Protein AF-A0A956ME42-F1 (afdb_monomer)

Secondary structure (DSSP, 8-state):
-HHHHHHHHHHHHHTT----PPPPPPSS-S-S-TTTTSPPPP---GGG-----SPPPTTB-TTSS-B--SHHHHHHHHHHHHHHHIIIII-PPPPPPS------

Sequence (104 aa):
MRRHIIFSAFLTVISFNVVIFSQEMPLVYETENTGANCPIPYLPTYSELPIVQALPDPFLWSDSRGRVQNFSDWRYRRAEIKAEIEHYEIGEIPWRPDSIIAAF

Solvent-accessible surface area (backbone atoms only — not comparable to full-atom values): 7260 Å² total; per-residue (Å²): 109,72,70,57,54,52,52,51,53,54,54,55,65,67,70,71,73,76,82,83,75,81,82,87,77,80,92,74,70,99,52,93,63,85,33,75,84,51,80,81,66,90,78,74,55,82,91,70,57,78,91,70,93,64,84,82,62,89,49,47,44,93,84,66,86,47,66,64,83,49,77,80,44,47,44,50,52,53,42,42,53,49,53,50,45,20,73,76,73,75,46,78,82,78,76,85,68,99,74,86,88,87,86,134

Foldseek 3Di:
DVVVVVVVVVVVVVPPPDDDDDDDDDPDDPDPQPLPVADADDDDDPVPDDDDPDPDDLQADPVRPGGNDDPVCNSNSVNHVLNRCQVPPPHDDDDDDPDDDDDD

pLDDT: mean 85.53, std 12.69, range [56.22, 97.06]

Nearest PDB structures (foldseek):
  8trx-assembly2_B  TM=9.110E-01  e=2.779E-05  Piromyces rhizinflatus

Mean predicted aligned error: 10.47 Å

Radius of gyration: 23.15 Å; Cα contacts (8 Å, |Δi|>4): 40; chains: 1; bounding box: 51×24×67 Å

Structure (mmCIF, N/CA/C/O backbone):
data_AF-A0A956ME42-F1
#
_entry.id   AF-A0A956ME42-F1
#
loop_
_atom_site.group_PDB
_atom_site.id
_atom_site.type_symbol
_atom_site.label_atom_id
_atom_site.label_alt_id
_atom_site.label_comp_id
_atom_site.label_asym_id
_atom_site.label_entity_id
_atom_site.label_seq_id
_atom_site.pdbx_PDB_ins_code
_atom_site.Cartn_x
_atom_site.Cartn_y
_atom_site.Cartn_z
_atom_site.occupancy
_atom_site.B_iso_or_equiv
_atom_site.auth_seq_id
_atom_site.auth_comp_id
_atom_site.auth_asym_id
_atom_site.auth_atom_id
_atom_site.pdbx_PDB_model_num
ATOM 1 N N . MET A 1 1 ? -17.458 5.943 56.073 1.00 60.75 1 MET A N 1
ATOM 2 C CA . MET A 1 1 ? -17.826 6.401 54.709 1.00 60.75 1 MET A CA 1
ATOM 3 C C . MET A 1 1 ? -17.023 7.608 54.229 1.00 60.75 1 MET A C 1
ATOM 5 O O . MET A 1 1 ? -16.319 7.473 53.242 1.00 60.75 1 MET A O 1
ATOM 9 N N . ARG A 1 2 ? -17.037 8.752 54.927 1.00 60.94 2 ARG A N 1
ATOM 10 C CA . ARG A 1 2 ? -16.387 10.007 54.484 1.00 60.94 2 ARG A CA 1
ATOM 11 C C . ARG A 1 2 ? -14.874 9.897 54.188 1.00 60.94 2 ARG A C 1
ATOM 13 O O . ARG A 1 2 ? -14.410 10.445 53.201 1.00 60.94 2 ARG A O 1
ATOM 20 N N . ARG A 1 3 ? -14.124 9.116 54.982 1.00 61.03 3 ARG A N 1
ATOM 21 C CA . ARG A 1 3 ? -12.678 8.867 54.781 1.00 61.03 3 ARG A CA 1
ATOM 22 C C . ARG A 1 3 ? -12.373 7.996 53.554 1.00 61.03 3 ARG A C 1
ATOM 24 O O . ARG A 1 3 ? -11.359 8.214 52.909 1.00 61.03 3 ARG A O 1
ATOM 31 N N . HIS A 1 4 ? -13.263 7.059 53.219 1.00 58.53 4 HIS A N 1
ATOM 32 C CA . HIS A 1 4 ? -13.139 6.226 52.018 1.00 58.53 4 HIS A CA 1
ATOM 33 C C . HIS A 1 4 ? -13.468 7.020 50.756 1.00 58.53 4 HIS A C 1
ATOM 35 O O . HIS A 1 4 ? -12.735 6.889 49.792 1.00 58.53 4 HIS A O 1
ATOM 41 N N . ILE A 1 5 ? -14.479 7.900 50.8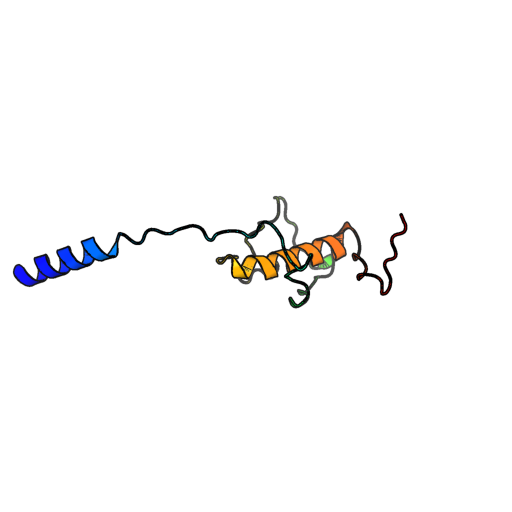08 1.00 66.06 5 ILE A N 1
ATOM 42 C CA . ILE A 1 5 ? -14.852 8.801 49.702 1.00 66.06 5 ILE A CA 1
ATOM 43 C C . ILE A 1 5 ? -13.708 9.769 49.364 1.00 66.06 5 ILE A C 1
ATOM 45 O O . ILE A 1 5 ? -13.404 9.977 48.194 1.00 66.06 5 ILE A O 1
ATOM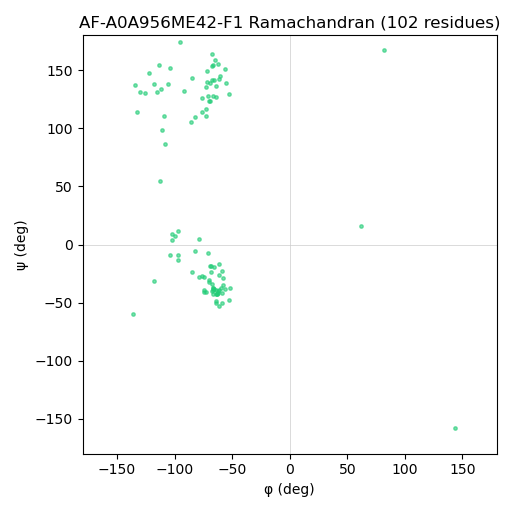 49 N N . ILE A 1 6 ? -13.039 10.322 50.383 1.00 66.00 6 ILE A N 1
ATOM 50 C CA . ILE A 1 6 ? -11.876 11.203 50.194 1.00 66.00 6 ILE A CA 1
ATOM 51 C C . ILE A 1 6 ? -10.690 10.424 49.609 1.00 66.00 6 ILE A C 1
ATOM 53 O O . ILE A 1 6 ? -10.055 10.907 48.678 1.00 66.00 6 ILE A O 1
ATOM 57 N N . PHE A 1 7 ? -10.422 9.206 50.096 1.00 59.44 7 PHE A N 1
ATOM 58 C CA . PHE A 1 7 ? -9.353 8.355 49.556 1.00 59.44 7 PHE A CA 1
ATOM 59 C C . PHE A 1 7 ? -9.609 7.949 48.098 1.00 59.44 7 PHE A C 1
ATOM 61 O O . PHE A 1 7 ? -8.696 8.006 47.280 1.00 59.44 7 PHE A O 1
ATOM 68 N N . SER A 1 8 ? -10.849 7.590 47.754 1.00 59.72 8 SER A N 1
ATOM 69 C CA . SER A 1 8 ? -11.232 7.276 46.376 1.00 59.72 8 SER A CA 1
ATOM 70 C C . SER A 1 8 ? -11.169 8.504 45.471 1.00 59.72 8 SER A C 1
ATOM 72 O O . SER A 1 8 ? -10.663 8.386 44.363 1.00 59.72 8 SER A O 1
ATOM 74 N N . ALA A 1 9 ? -11.582 9.684 45.953 1.00 62.03 9 ALA A N 1
ATOM 75 C CA . ALA A 1 9 ? -11.469 10.936 45.204 1.00 62.03 9 ALA A CA 1
ATOM 76 C C . ALA A 1 9 ? -9.999 11.293 44.909 1.00 62.03 9 ALA A C 1
ATOM 78 O O . ALA A 1 9 ? -9.675 11.686 43.789 1.00 62.03 9 ALA A O 1
ATOM 79 N N . PHE A 1 10 ? -9.101 11.077 45.876 1.00 59.03 10 PHE A N 1
ATOM 80 C CA . PHE A 1 10 ? -7.659 11.293 45.721 1.00 59.03 10 PHE A CA 1
ATOM 81 C C . PHE A 1 10 ? -7.027 10.323 44.703 1.00 59.03 10 PHE A C 1
ATOM 83 O O . PHE A 1 10 ? -6.201 10.733 43.892 1.00 59.03 10 PHE A O 1
ATOM 90 N N . LEU A 1 11 ? -7.467 9.057 44.679 1.00 58.53 11 LEU A N 1
ATOM 91 C CA . LEU A 1 11 ? -7.002 8.044 43.720 1.00 58.53 11 LEU A CA 1
ATOM 92 C C . LEU A 1 11 ? -7.423 8.367 42.270 1.00 58.53 11 LEU A C 1
ATOM 94 O O . LEU A 1 11 ? -6.641 8.183 41.336 1.00 58.53 11 LEU A O 1
ATOM 98 N N . THR A 1 12 ? -8.631 8.906 42.069 1.00 58.66 12 THR A N 1
ATOM 99 C CA . THR A 1 12 ? -9.109 9.357 40.746 1.00 58.66 12 THR A CA 1
ATOM 100 C C . THR A 1 12 ? -8.358 10.575 40.206 1.00 58.66 12 THR A C 1
ATOM 102 O O . THR A 1 12 ? -8.126 10.644 39.004 1.00 58.66 12 THR A O 1
ATOM 105 N N . VAL A 1 13 ? -7.926 11.507 41.065 1.00 58.78 13 VAL A N 1
ATOM 106 C CA . VAL A 1 13 ? -7.168 12.706 40.641 1.00 58.78 13 VAL A CA 1
ATOM 107 C C . VAL A 1 13 ? -5.747 12.347 40.177 1.00 58.78 13 VAL A C 1
ATOM 109 O O . VAL A 1 13 ? -5.218 12.973 39.260 1.00 58.78 13 VAL A O 1
ATOM 112 N N . ILE A 1 14 ? -5.147 11.295 40.745 1.00 58.47 14 ILE A N 1
ATOM 113 C CA . ILE A 1 14 ? -3.808 10.812 40.359 1.00 58.47 14 ILE A CA 1
ATOM 114 C C . ILE A 1 14 ? -3.844 10.036 39.029 1.00 58.47 14 ILE A C 1
ATOM 116 O O . ILE A 1 14 ? -2.873 10.045 38.280 1.00 58.47 14 ILE A O 1
ATOM 120 N N . SER A 1 15 ? -4.980 9.423 38.689 1.00 56.84 15 SER A N 1
ATOM 121 C CA . SER A 1 15 ? -5.108 8.536 37.521 1.00 56.84 15 SER A CA 1
ATOM 122 C C . SER A 1 15 ? -5.338 9.267 36.184 1.00 56.84 15 SER A C 1
ATOM 124 O O . SER A 1 15 ? -5.354 8.623 35.141 1.00 56.84 15 SER A O 1
ATOM 126 N N . PHE A 1 16 ? -5.512 10.596 36.188 1.00 56.22 16 PHE A N 1
ATOM 127 C CA . PHE A 1 16 ? -5.867 11.384 34.992 1.00 56.22 16 PHE A CA 1
ATOM 128 C C . PHE A 1 16 ? -4.706 12.152 34.336 1.00 56.22 16 PHE A C 1
ATOM 130 O O . PHE A 1 16 ? -4.926 12.868 33.364 1.00 56.22 16 PHE A O 1
ATOM 137 N N . ASN A 1 17 ? -3.472 12.005 34.828 1.00 60.22 17 ASN A N 1
ATOM 138 C CA . ASN A 1 17 ? -2.303 12.721 34.300 1.00 60.22 17 ASN A CA 1
ATOM 139 C C . ASN A 1 17 ? -1.309 11.771 33.618 1.00 60.22 17 ASN A C 1
ATOM 141 O O . ASN A 1 17 ? -0.131 11.728 33.969 1.00 60.22 17 ASN A O 1
ATOM 145 N N . VAL A 1 18 ? -1.776 10.991 32.642 1.00 69.06 18 VAL A N 1
ATOM 146 C CA . VAL A 1 18 ? -0.867 10.311 31.711 1.00 69.06 18 VAL A CA 1
ATOM 147 C C . VAL A 1 18 ? -0.558 11.288 30.583 1.00 69.06 18 VAL A C 1
ATOM 149 O O . VAL A 1 18 ? -1.402 11.559 29.732 1.00 69.06 18 VAL A O 1
ATOM 152 N N . VAL A 1 19 ? 0.651 11.847 30.594 1.00 71.56 19 VAL A N 1
ATOM 153 C CA . VAL A 1 19 ? 1.169 12.629 29.467 1.00 71.56 19 VAL A CA 1
ATOM 154 C C . VAL A 1 19 ? 1.501 11.648 28.344 1.00 71.56 19 VAL A C 1
ATOM 156 O O . VAL A 1 19 ? 2.421 10.842 28.472 1.00 71.56 19 VAL A O 1
ATOM 159 N N . ILE A 1 20 ? 0.727 11.684 27.260 1.00 74.75 20 ILE A N 1
ATOM 160 C CA . ILE A 1 20 ? 0.999 10.900 26.052 1.00 74.75 20 ILE A CA 1
ATOM 161 C C . ILE A 1 20 ? 2.038 11.669 25.231 1.00 74.75 20 ILE A C 1
ATOM 163 O O . ILE A 1 20 ? 1.736 12.723 24.676 1.00 74.75 20 ILE A O 1
ATOM 167 N N . PHE A 1 21 ? 3.263 11.152 25.161 1.00 76.44 21 PHE A N 1
ATOM 168 C CA . PHE A 1 21 ? 4.287 11.656 24.247 1.00 76.44 21 PHE A CA 1
ATOM 169 C C . PHE A 1 21 ? 4.127 10.999 22.873 1.00 76.44 21 PHE A C 1
ATOM 171 O O . PHE A 1 21 ? 3.809 9.812 22.778 1.00 76.44 21 PHE A O 1
ATOM 178 N N . SER A 1 22 ? 4.363 11.754 21.800 1.00 75.25 22 SER A N 1
ATOM 179 C CA . SER A 1 22 ? 4.529 11.165 20.471 1.00 75.25 22 SER A CA 1
ATOM 180 C C . SER A 1 22 ? 5.822 10.354 20.425 1.00 75.25 22 SER A C 1
ATOM 182 O O . SER A 1 22 ? 6.843 10.783 20.959 1.00 75.25 22 SER A O 1
ATOM 184 N N . GLN A 1 23 ? 5.796 9.213 19.744 1.00 75.44 23 GLN A N 1
ATOM 185 C CA . GLN A 1 23 ? 7.010 8.465 19.415 1.00 75.44 23 GLN A CA 1
ATOM 186 C C . GLN A 1 23 ? 7.968 9.307 18.551 1.00 75.44 23 GLN A C 1
ATOM 188 O O . GLN A 1 23 ? 7.529 10.077 17.694 1.00 75.44 23 GLN A O 1
ATOM 193 N N . GLU A 1 24 ? 9.271 9.142 18.758 1.00 81.94 24 GLU A N 1
ATOM 194 C CA . GLU A 1 24 ? 10.302 9.756 17.920 1.00 81.94 24 GLU A CA 1
ATOM 195 C C . GLU A 1 24 ? 10.415 8.983 16.596 1.00 81.94 24 GLU A C 1
ATOM 197 O O . GLU A 1 24 ? 10.548 7.757 16.590 1.00 81.94 24 GLU A O 1
ATOM 202 N N . MET A 1 25 ? 10.303 9.683 15.463 1.00 76.44 25 MET A N 1
ATOM 203 C CA . MET A 1 25 ? 10.374 9.066 14.136 1.00 76.44 25 MET A CA 1
ATOM 204 C C . MET A 1 25 ? 11.814 9.064 13.600 1.00 76.44 25 MET A C 1
ATOM 206 O O . MET A 1 25 ? 12.447 10.120 13.590 1.00 76.44 25 MET A O 1
ATOM 210 N N . PRO A 1 26 ? 12.324 7.935 13.072 1.00 81.75 26 PRO A N 1
ATOM 211 C CA . PRO A 1 26 ? 13.641 7.902 12.449 1.00 81.75 26 PRO A CA 1
ATOM 212 C C . PRO A 1 26 ? 13.650 8.681 11.124 1.00 81.75 26 PRO A C 1
ATOM 214 O O . PRO A 1 26 ? 12.711 8.600 10.328 1.00 81.75 26 PRO A O 1
ATOM 217 N N . LEU A 1 27 ? 14.728 9.437 10.891 1.00 85.38 27 LEU A N 1
ATOM 218 C CA . LEU A 1 27 ? 14.944 10.214 9.659 1.00 85.38 27 LEU A CA 1
ATOM 219 C C . LEU A 1 27 ? 15.562 9.379 8.531 1.00 85.38 27 LEU A C 1
ATOM 221 O O . LEU A 1 27 ? 15.421 9.722 7.361 1.00 85.38 27 LEU A O 1
ATOM 225 N N . VAL A 1 28 ? 16.248 8.292 8.888 1.00 87.81 28 VAL A N 1
ATOM 226 C CA . VAL A 1 28 ? 16.885 7.359 7.958 1.00 87.81 28 VAL A CA 1
ATOM 227 C C . VAL A 1 28 ? 16.373 5.960 8.270 1.00 87.81 28 VAL A C 1
ATOM 229 O O . VAL A 1 28 ? 16.354 5.548 9.430 1.00 87.81 28 VAL A O 1
ATOM 232 N N . TYR A 1 29 ? 15.937 5.249 7.233 1.00 80.19 29 TYR A N 1
ATOM 233 C CA . TYR A 1 29 ? 15.486 3.866 7.322 1.00 80.19 29 TYR A CA 1
ATOM 234 C C . TYR A 1 29 ? 16.484 2.971 6.588 1.00 80.19 29 TYR A C 1
ATOM 236 O O . TYR A 1 29 ? 16.862 3.262 5.457 1.00 80.19 29 TYR A O 1
ATOM 244 N N . GLU A 1 30 ? 16.860 1.857 7.214 1.00 86.88 30 GLU A N 1
ATOM 245 C CA . GLU A 1 30 ? 17.764 0.853 6.627 1.00 86.88 30 GLU A CA 1
ATOM 246 C C . GLU A 1 30 ? 17.126 0.083 5.458 1.00 86.88 30 GLU A C 1
ATOM 248 O O . GLU A 1 30 ? 17.808 -0.562 4.665 1.00 86.88 30 GLU A O 1
ATOM 253 N N . THR A 1 31 ? 15.796 0.116 5.357 1.00 86.12 31 THR A N 1
ATOM 254 C CA . THR A 1 31 ? 15.036 -0.546 4.299 1.00 86.12 31 THR A CA 1
ATOM 255 C C . THR A 1 31 ? 13.974 0.392 3.748 1.00 86.12 31 THR A C 1
ATOM 257 O O . THR A 1 31 ? 13.290 1.085 4.501 1.00 86.12 31 THR A O 1
ATOM 260 N N . GLU A 1 32 ? 13.833 0.400 2.425 1.00 82.75 32 GLU A N 1
ATOM 261 C CA . GLU A 1 32 ? 12.825 1.191 1.722 1.00 82.75 32 GLU A CA 1
ATOM 262 C C . GLU A 1 32 ? 11.405 0.728 2.082 1.00 82.75 32 GLU A C 1
ATOM 264 O O . GLU A 1 32 ? 10.560 1.526 2.485 1.00 82.75 32 GLU A O 1
ATOM 269 N N . ASN A 1 33 ? 11.150 -0.581 1.986 1.00 87.56 33 ASN A N 1
ATOM 270 C CA . ASN A 1 33 ? 9.847 -1.171 2.266 1.00 87.56 33 ASN A CA 1
ATOM 271 C C . ASN A 1 33 ? 9.881 -1.971 3.572 1.00 87.56 33 ASN A C 1
ATOM 273 O O . ASN A 1 33 ? 10.029 -3.195 3.583 1.00 87.56 33 ASN A O 1
ATOM 277 N N . THR A 1 34 ? 9.660 -1.280 4.691 1.00 86.44 34 THR A N 1
ATOM 278 C CA . THR A 1 34 ? 9.539 -1.926 6.006 1.00 86.44 34 THR A CA 1
ATOM 279 C C . THR A 1 34 ? 8.374 -2.912 6.081 1.00 86.44 34 THR A C 1
ATOM 281 O O . THR A 1 34 ? 8.380 -3.725 6.995 1.00 86.44 34 THR A O 1
ATOM 284 N N . GLY A 1 35 ? 7.401 -2.882 5.161 1.00 89.12 35 GLY A N 1
ATOM 285 C CA . GLY A 1 35 ? 6.252 -3.791 5.074 1.00 89.12 35 GLY A CA 1
ATOM 286 C C . GLY A 1 35 ? 6.429 -4.961 4.100 1.00 89.12 35 GLY A C 1
ATOM 287 O O . GLY A 1 35 ? 5.454 -5.643 3.809 1.00 89.12 35 GLY A O 1
ATOM 288 N N . ALA A 1 36 ? 7.639 -5.228 3.595 1.00 89.25 36 ALA A N 1
ATOM 289 C CA . ALA A 1 36 ? 7.872 -6.250 2.565 1.00 89.25 36 ALA A CA 1
ATOM 290 C C . ALA A 1 36 ? 7.450 -7.684 2.951 1.00 89.25 36 ALA A C 1
ATOM 292 O O . ALA A 1 36 ? 7.209 -8.503 2.072 1.00 89.25 36 ALA A O 1
ATOM 293 N N . ASN A 1 37 ? 7.356 -7.998 4.248 1.00 91.56 37 ASN A N 1
ATOM 294 C CA . ASN A 1 37 ? 6.893 -9.303 4.740 1.00 91.56 37 ASN A CA 1
ATOM 295 C C . ASN A 1 37 ? 5.421 -9.303 5.198 1.00 91.56 37 ASN A C 1
ATOM 297 O O . ASN A 1 37 ? 4.981 -10.271 5.820 1.00 91.56 37 ASN A O 1
ATOM 301 N N . CYS A 1 38 ? 4.679 -8.214 4.983 1.00 94.06 38 CYS A N 1
ATOM 302 C CA . CYS A 1 38 ? 3.247 -8.197 5.251 1.00 94.06 38 CYS A CA 1
ATOM 303 C C . CYS A 1 38 ? 2.540 -9.168 4.290 1.00 94.06 38 CYS A C 1
ATOM 305 O O . CYS A 1 38 ? 2.930 -9.256 3.125 1.00 94.06 38 CYS A O 1
ATOM 307 N N . PRO A 1 39 ? 1.516 -9.906 4.754 1.00 92.12 39 PRO A N 1
ATOM 308 C CA . PRO A 1 39 ? 0.743 -10.766 3.871 1.00 92.12 39 PRO A CA 1
ATOM 309 C C . PRO A 1 39 ? 0.055 -9.922 2.796 1.00 92.12 39 PRO A C 1
ATOM 311 O O . PRO A 1 39 ? -0.421 -8.820 3.075 1.00 92.12 39 PRO A O 1
ATOM 314 N N . ILE A 1 40 ? -0.004 -10.456 1.580 1.00 87.81 40 ILE A N 1
ATOM 315 C CA . ILE A 1 40 ? -0.762 -9.847 0.487 1.00 87.81 40 ILE A CA 1
ATOM 316 C C . ILE A 1 40 ? -2.254 -9.939 0.857 1.00 87.81 40 ILE A C 1
ATOM 318 O O . ILE A 1 40 ? -2.704 -11.031 1.224 1.00 87.81 40 ILE A O 1
ATOM 322 N N . PRO A 1 41 ? -3.014 -8.827 0.823 1.00 88.19 41 PRO A N 1
ATOM 323 C CA . PRO A 1 41 ? -4.439 -8.850 1.135 1.00 88.19 41 PRO A CA 1
ATOM 324 C C . PRO A 1 41 ? -5.221 -9.629 0.070 1.00 88.19 41 PRO A C 1
ATOM 326 O O . PRO A 1 41 ? -4.740 -9.858 -1.040 1.00 88.19 41 PRO A O 1
ATOM 329 N N . TYR A 1 42 ? -6.459 -10.010 0.387 1.00 91.06 42 TYR A N 1
ATOM 330 C CA . TYR A 1 42 ? -7.388 -10.432 -0.659 1.00 91.06 42 TYR A CA 1
ATOM 331 C C . TYR A 1 42 ? -7.663 -9.240 -1.582 1.00 91.06 42 TYR A C 1
ATOM 333 O O . TYR A 1 42 ? -8.036 -8.170 -1.104 1.00 91.06 42 TYR A O 1
ATOM 341 N N . LEU A 1 43 ? -7.476 -9.431 -2.887 1.00 94.81 43 LEU A N 1
ATOM 342 C CA . LEU A 1 43 ? -7.733 -8.427 -3.916 1.00 94.81 43 LEU A CA 1
ATOM 343 C C . LEU A 1 43 ? -8.947 -8.892 -4.735 1.00 94.81 43 LEU A C 1
ATOM 345 O O . LEU A 1 43 ? -8.794 -9.782 -5.576 1.00 94.81 43 LEU A O 1
ATOM 349 N N . PRO A 1 44 ? -10.158 -8.374 -4.440 1.00 94.31 44 PRO A N 1
ATOM 350 C CA . PRO A 1 44 ? -11.365 -8.740 -5.167 1.00 94.31 44 PRO A CA 1
ATOM 351 C C . PRO A 1 44 ? -11.254 -8.492 -6.673 1.00 94.31 44 PRO A C 1
ATOM 353 O O . PRO A 1 44 ? -10.611 -7.558 -7.143 1.00 94.31 44 PRO A O 1
ATOM 356 N N . THR A 1 45 ? -11.968 -9.290 -7.455 1.00 95.50 45 THR A N 1
ATOM 357 C CA . THR A 1 45 ? -12.145 -8.987 -8.876 1.00 95.50 45 THR A CA 1
ATOM 358 C C . THR A 1 45 ? -12.940 -7.693 -9.055 1.00 95.50 45 THR A C 1
ATOM 360 O O . THR A 1 45 ? -13.717 -7.295 -8.187 1.00 95.50 45 THR A O 1
ATOM 363 N N . TYR A 1 46 ? -12.821 -7.050 -10.219 1.00 92.56 46 TYR A N 1
ATOM 364 C CA . TYR A 1 46 ? -13.545 -5.806 -10.511 1.00 92.56 46 TYR A CA 1
ATOM 365 C C . TYR A 1 46 ? -15.064 -5.901 -10.257 1.00 92.56 46 TYR A C 1
ATOM 367 O O . TYR A 1 46 ? -15.667 -4.959 -9.752 1.00 92.56 46 TYR A O 1
ATOM 375 N N . SER A 1 47 ? -15.686 -7.049 -10.555 1.00 95.88 47 SER A N 1
ATOM 376 C CA . SER A 1 47 ? -17.120 -7.288 -10.320 1.00 95.88 47 SER A CA 1
ATOM 377 C C . SER A 1 47 ? -17.521 -7.379 -8.846 1.00 95.88 47 SER A C 1
ATOM 379 O O . SER A 1 47 ? -18.704 -7.273 -8.533 1.00 95.88 47 SER A O 1
ATOM 3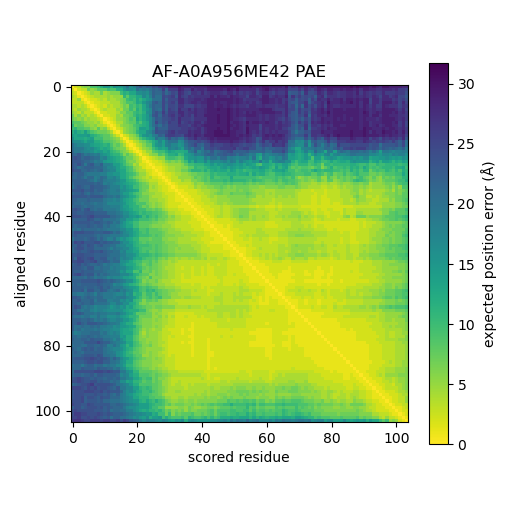81 N N . GLU A 1 48 ? -16.564 -7.607 -7.952 1.00 93.88 48 GLU A N 1
ATOM 382 C CA . GLU A 1 48 ? -16.782 -7.733 -6.510 1.00 93.88 48 GLU A CA 1
ATOM 383 C C . GLU A 1 48 ? -16.511 -6.417 -5.765 1.00 93.88 48 GLU A C 1
ATOM 385 O O . GLU A 1 48 ? -16.813 -6.314 -4.574 1.00 93.88 48 GLU A O 1
ATOM 390 N N . LEU A 1 49 ? -15.955 -5.404 -6.443 1.00 92.44 49 LEU A N 1
ATOM 391 C CA . LEU A 1 49 ? -15.616 -4.129 -5.819 1.00 92.44 49 LEU A CA 1
ATOM 392 C C . LEU A 1 49 ? -16.870 -3.294 -5.513 1.00 92.44 49 LEU A C 1
ATOM 394 O O . LEU A 1 49 ? -17.746 -3.135 -6.370 1.00 92.44 49 LEU A O 1
ATOM 398 N N . PRO A 1 50 ? -16.959 -2.695 -4.312 1.00 90.88 50 PRO A N 1
ATOM 399 C CA . PRO A 1 50 ? -18.038 -1.778 -3.990 1.00 90.88 50 PRO A CA 1
ATOM 400 C C . PRO A 1 50 ? -17.865 -0.449 -4.735 1.00 90.88 50 PRO A C 1
ATOM 402 O O . PRO A 1 50 ? -16.754 0.034 -4.953 1.00 90.88 50 PRO A O 1
ATOM 405 N N . ILE A 1 51 ? -18.981 0.208 -5.051 1.00 93.00 51 ILE A N 1
ATOM 406 C CA . ILE A 1 51 ? -18.957 1.596 -5.522 1.00 93.00 51 ILE A CA 1
ATOM 407 C C . ILE A 1 51 ? -18.724 2.507 -4.315 1.00 93.00 51 ILE A C 1
ATOM 409 O O . ILE A 1 51 ? -19.589 2.631 -3.446 1.00 93.00 51 ILE A O 1
ATOM 413 N N . VAL A 1 52 ? -17.576 3.183 -4.284 1.00 90.88 52 VAL A N 1
ATOM 414 C CA . VAL A 1 52 ? -17.241 4.188 -3.268 1.00 90.88 52 VAL A CA 1
ATOM 415 C C . VAL A 1 52 ? -17.271 5.568 -3.924 1.00 90.88 52 VAL A C 1
ATOM 417 O O . VAL A 1 52 ? -16.445 5.877 -4.774 1.00 90.88 52 VAL A O 1
ATOM 420 N N . GLN A 1 53 ? -18.258 6.396 -3.568 1.00 96.38 53 GLN A N 1
ATOM 421 C CA . GLN A 1 53 ? -18.415 7.736 -4.162 1.00 96.38 53 GLN A CA 1
ATOM 422 C C . GLN A 1 53 ? -17.454 8.779 -3.573 1.00 96.38 53 GLN A C 1
ATOM 424 O O . GLN A 1 53 ? -17.128 9.762 -4.232 1.00 96.38 53 GLN A O 1
ATOM 429 N N . ALA A 1 54 ? -17.044 8.589 -2.318 1.00 95.50 54 ALA A N 1
ATOM 430 C CA . ALA A 1 54 ? -16.094 9.453 -1.627 1.00 95.50 54 ALA A CA 1
ATOM 431 C C . ALA A 1 54 ? -14.666 8.897 -1.738 1.00 95.50 54 ALA A C 1
ATOM 433 O O . ALA A 1 54 ? -14.449 7.791 -2.227 1.00 95.50 54 ALA A O 1
ATOM 434 N N . LEU A 1 55 ? -13.685 9.650 -1.242 1.00 95.88 55 LEU A N 1
ATOM 435 C CA . LEU A 1 55 ? -12.325 9.130 -1.115 1.00 95.88 55 LEU A CA 1
ATOM 436 C C . LEU A 1 55 ? -12.292 7.963 -0.106 1.00 95.88 55 LEU A C 1
ATOM 438 O O . LEU A 1 55 ? -12.907 8.090 0.960 1.00 95.88 55 LEU A O 1
ATOM 442 N N . PRO A 1 56 ? -11.583 6.855 -0.403 1.00 93.50 56 PRO A N 1
ATOM 443 C CA . PRO A 1 56 ? -11.399 5.758 0.543 1.00 93.50 56 PRO A CA 1
ATOM 444 C C . PRO A 1 56 ? -10.796 6.235 1.869 1.00 93.50 56 PRO A C 1
ATOM 446 O O . PRO A 1 56 ? -9.883 7.061 1.891 1.00 93.50 56 PRO A O 1
ATOM 449 N N . ASP A 1 57 ? -11.293 5.698 2.983 1.00 94.94 57 ASP A N 1
ATOM 450 C CA . ASP A 1 57 ? -10.775 6.020 4.314 1.00 94.94 57 ASP A CA 1
ATOM 451 C C . ASP A 1 57 ? -9.401 5.348 4.518 1.00 94.94 57 ASP A C 1
ATOM 453 O O . ASP A 1 57 ? -9.316 4.114 4.546 1.00 94.94 57 ASP A O 1
ATOM 457 N N . PRO A 1 58 ? -8.306 6.114 4.695 1.00 95.56 58 PRO A N 1
ATOM 458 C CA . PRO A 1 58 ? -6.977 5.530 4.870 1.00 95.56 58 PRO A CA 1
ATOM 459 C C . PRO A 1 58 ? -6.852 4.725 6.172 1.00 95.56 58 PRO A C 1
ATOM 461 O O . PRO A 1 58 ? -5.962 3.883 6.281 1.00 95.56 58 PRO A O 1
ATOM 464 N N . PHE A 1 59 ? -7.739 4.943 7.147 1.00 96.38 59 PHE A N 1
ATOM 465 C CA . PHE A 1 59 ? -7.731 4.277 8.449 1.00 96.38 59 PHE A CA 1
ATOM 466 C C . PHE A 1 59 ? -8.773 3.159 8.573 1.00 96.38 59 PHE A C 1
ATOM 468 O O . PHE A 1 59 ? -8.975 2.654 9.677 1.00 96.38 59 PHE A O 1
ATOM 475 N N . LEU A 1 60 ? -9.439 2.765 7.486 1.00 95.62 60 LEU A N 1
ATOM 476 C CA . LEU A 1 60 ? -10.308 1.588 7.437 1.00 95.62 60 LEU A CA 1
ATOM 477 C C . LEU A 1 60 ? -9.606 0.464 6.664 1.00 95.62 60 LEU A C 1
ATOM 479 O O . LEU A 1 60 ? -8.988 0.728 5.635 1.00 95.62 60 LEU A O 1
ATOM 483 N N . TRP A 1 61 ? -9.699 -0.773 7.158 1.00 95.19 61 TRP A N 1
ATOM 484 C CA . TRP A 1 61 ? -9.245 -1.952 6.413 1.00 95.19 61 TRP A CA 1
ATOM 485 C C . TRP A 1 61 ? -10.195 -2.250 5.252 1.00 95.19 61 TRP A C 1
ATOM 487 O O . TRP A 1 61 ? -11.416 -2.173 5.421 1.00 95.19 61 TRP A O 1
ATOM 497 N N . SER A 1 62 ? -9.657 -2.627 4.093 1.00 93.00 62 SER A N 1
ATOM 498 C CA . SER A 1 62 ? -10.464 -2.844 2.882 1.00 93.00 62 SER A CA 1
ATOM 499 C C . SER A 1 62 ? -11.385 -4.067 2.963 1.00 93.00 62 SER A C 1
ATOM 501 O O . SER A 1 62 ? -12.437 -4.100 2.330 1.00 93.00 62 SER A O 1
ATOM 503 N N . ASP A 1 63 ? -11.053 -5.037 3.817 1.00 91.06 6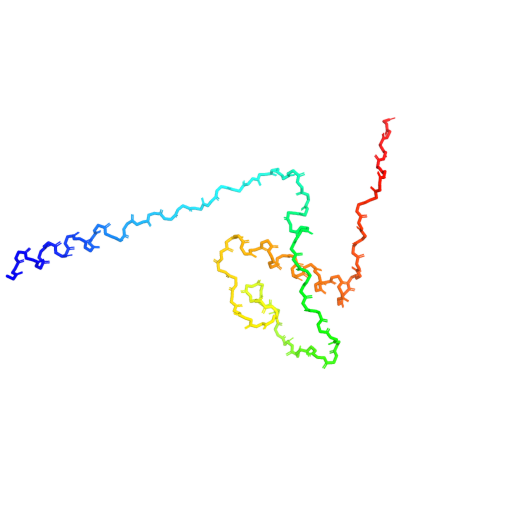3 ASP A N 1
ATOM 504 C CA . ASP A 1 63 ? -11.905 -6.186 4.156 1.00 91.06 63 ASP A CA 1
ATOM 505 C C . ASP A 1 63 ? -13.016 -5.855 5.176 1.00 91.06 63 ASP A C 1
ATOM 507 O O . ASP A 1 63 ? -13.742 -6.739 5.629 1.00 91.06 63 ASP A O 1
ATOM 511 N N . SER A 1 64 ? -13.161 -4.580 5.556 1.00 89.25 64 SER A N 1
ATOM 512 C CA . SER A 1 64 ? -14.145 -4.090 6.528 1.00 89.25 64 SER A CA 1
ATOM 513 C C . SER A 1 64 ? -14.008 -4.661 7.949 1.00 89.25 64 SER A C 1
ATOM 515 O O . SER A 1 64 ? -14.917 -4.486 8.763 1.00 89.25 64 SER A O 1
ATOM 517 N N . ARG A 1 65 ? -12.874 -5.282 8.318 1.00 92.50 65 ARG A N 1
ATOM 518 C CA . ARG A 1 65 ? -12.689 -5.862 9.669 1.00 92.50 65 ARG A CA 1
ATOM 519 C C . ARG A 1 65 ? -12.526 -4.835 10.792 1.00 92.50 65 ARG A C 1
ATOM 521 O O . ARG A 1 65 ? -12.469 -5.203 11.964 1.00 92.50 65 ARG A O 1
ATOM 528 N N . GLY A 1 66 ? -12.417 -3.551 10.456 1.00 95.06 66 GLY A N 1
ATOM 529 C CA . GLY A 1 66 ? -12.369 -2.459 11.423 1.00 95.06 66 GLY A CA 1
ATOM 530 C C . GLY A 1 66 ? -11.436 -1.328 11.009 1.00 95.06 66 GLY A C 1
ATOM 531 O O . GLY A 1 66 ? -11.124 -1.155 9.833 1.00 95.06 66 GLY A O 1
ATOM 532 N N . ARG A 1 67 ? -10.987 -0.553 12.001 1.00 96.75 67 ARG A N 1
ATOM 533 C CA . ARG A 1 67 ? -10.104 0.604 11.805 1.00 96.75 67 ARG A CA 1
ATOM 534 C C . ARG A 1 67 ? -8.661 0.305 12.208 1.00 96.75 67 ARG A C 1
ATOM 536 O O . ARG A 1 67 ? -8.420 -0.498 13.108 1.00 96.75 67 ARG A O 1
ATOM 543 N N . VAL A 1 68 ? -7.722 0.999 11.578 1.00 96.12 68 VAL A N 1
ATOM 544 C CA . VAL A 1 68 ? -6.313 1.096 11.980 1.00 96.12 68 VAL A CA 1
ATOM 545 C C . VAL A 1 68 ? -6.248 1.929 13.261 1.00 96.12 68 VAL A C 1
ATOM 547 O O . VAL A 1 68 ? -6.745 3.055 13.275 1.00 96.12 68 VAL A O 1
ATOM 550 N N . GLN A 1 69 ? -5.677 1.387 14.341 1.00 92.25 69 GLN A N 1
ATOM 551 C CA . GLN A 1 69 ? -5.673 2.057 15.653 1.00 92.25 69 GLN A CA 1
ATOM 552 C C . GLN A 1 69 ? -4.268 2.380 16.159 1.00 92.25 69 GLN A C 1
ATOM 554 O O . GLN A 1 69 ? -4.088 3.379 16.852 1.00 92.25 69 GLN A O 1
ATOM 559 N N . ASN A 1 70 ? -3.272 1.565 15.807 1.00 90.69 70 ASN A N 1
ATOM 560 C CA . ASN A 1 70 ? -1.910 1.717 16.299 1.00 90.69 70 ASN A CA 1
ATOM 561 C C . ASN A 1 70 ? -0.956 2.098 15.175 1.00 90.69 70 ASN A C 1
ATOM 563 O O . ASN A 1 70 ? -1.137 1.733 14.014 1.00 90.69 70 ASN A O 1
ATOM 567 N N . PHE A 1 71 ? 0.141 2.758 15.532 1.00 86.88 71 PHE A N 1
ATOM 568 C CA . PHE A 1 71 ? 1.205 3.028 14.571 1.00 86.88 71 PHE A CA 1
ATOM 569 C C . PHE A 1 71 ? 1.799 1.747 13.966 1.00 86.88 71 PHE A C 1
ATOM 571 O O . PHE A 1 71 ? 2.083 1.702 12.773 1.00 86.88 71 PHE A O 1
ATOM 578 N N . SER A 1 72 ? 1.931 0.681 14.760 1.00 89.50 72 SER A N 1
ATOM 579 C CA . SER A 1 72 ? 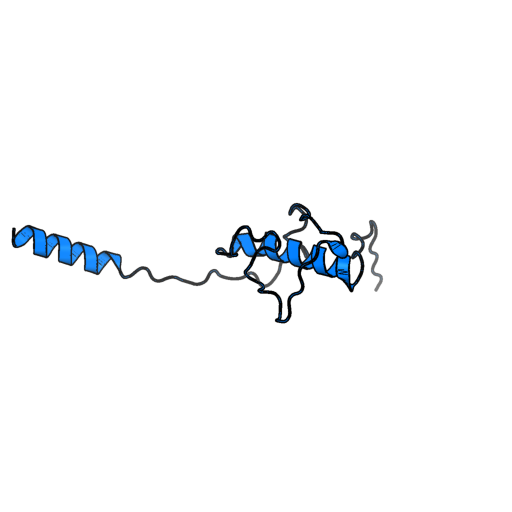2.382 -0.631 14.280 1.00 89.50 72 SER A CA 1
ATOM 580 C C . SER A 1 72 ? 1.490 -1.203 13.175 1.00 89.50 72 SER A C 1
ATOM 582 O O . SER A 1 72 ? 1.976 -1.932 12.310 1.00 89.50 72 SER A O 1
ATOM 584 N N . ASP A 1 73 ? 0.203 -0.849 13.173 1.00 92.88 73 ASP A N 1
ATOM 585 C CA . ASP A 1 73 ? -0.767 -1.316 12.183 1.00 92.88 73 ASP A CA 1
ATOM 586 C C . ASP A 1 73 ? -0.560 -0.618 10.836 1.00 92.88 73 ASP A C 1
ATOM 588 O O . ASP A 1 73 ? -0.825 -1.199 9.782 1.00 92.88 73 ASP A O 1
ATOM 592 N N . TRP A 1 74 ? -0.028 0.610 10.855 1.00 92.62 74 TRP A N 1
ATOM 593 C CA . TRP A 1 74 ? 0.188 1.411 9.654 1.00 92.62 74 TRP A CA 1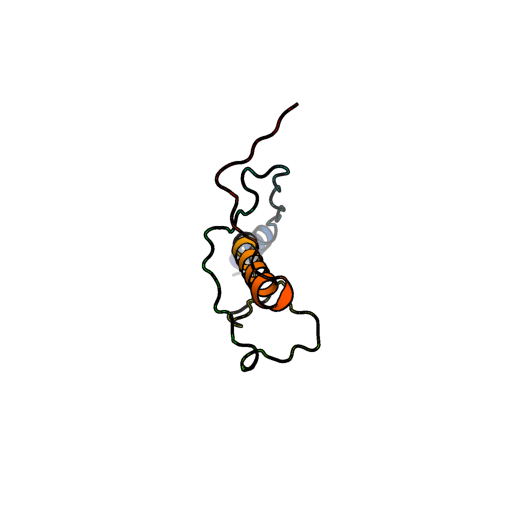
ATOM 594 C C . TRP A 1 74 ? 1.087 0.708 8.644 1.00 92.62 74 TRP A C 1
ATOM 596 O O . TRP A 1 74 ? 0.840 0.788 7.449 1.00 92.62 74 TRP A O 1
ATOM 606 N N . ARG A 1 75 ? 2.080 -0.051 9.113 1.00 92.62 75 ARG A N 1
ATOM 607 C CA . ARG A 1 75 ? 2.924 -0.909 8.272 1.00 92.62 75 ARG A CA 1
ATOM 608 C C . ARG A 1 75 ? 2.098 -1.847 7.386 1.00 92.62 75 ARG A C 1
ATOM 610 O O . ARG A 1 75 ? 2.344 -1.931 6.187 1.00 92.62 75 ARG A O 1
ATOM 617 N N . TYR A 1 76 ? 1.116 -2.525 7.978 1.00 94.69 76 TYR A N 1
ATOM 618 C CA . TYR A 1 76 ? 0.236 -3.453 7.271 1.00 94.69 76 TYR A CA 1
ATOM 619 C C . TYR A 1 76 ? -0.754 -2.705 6.382 1.00 94.69 76 TYR A C 1
ATOM 621 O O . TYR A 1 76 ? -0.947 -3.101 5.238 1.00 94.69 76 TYR A O 1
ATOM 629 N N . ARG A 1 77 ? -1.317 -1.583 6.852 1.00 96.50 77 ARG A N 1
ATOM 630 C CA . ARG A 1 77 ? -2.224 -0.768 6.029 1.00 96.50 77 ARG A CA 1
ATOM 631 C C . ARG A 1 77 ? -1.522 -0.178 4.808 1.00 96.50 77 ARG A C 1
ATOM 633 O O . ARG A 1 77 ? -2.087 -0.165 3.725 1.00 96.50 77 ARG A O 1
ATOM 640 N N . ARG A 1 78 ? -0.274 0.269 4.952 1.00 95.31 78 ARG A N 1
ATOM 641 C CA . ARG A 1 78 ? 0.528 0.801 3.843 1.00 95.31 78 ARG A CA 1
ATOM 642 C C . ARG A 1 78 ? 0.857 -0.282 2.815 1.00 95.31 78 ARG A C 1
ATOM 644 O O . ARG A 1 78 ? 0.853 0.012 1.625 1.00 95.31 78 ARG A O 1
ATOM 651 N N . ALA A 1 79 ? 1.119 -1.513 3.263 1.00 95.50 79 ALA A N 1
ATOM 652 C CA . ALA A 1 79 ? 1.313 -2.661 2.376 1.0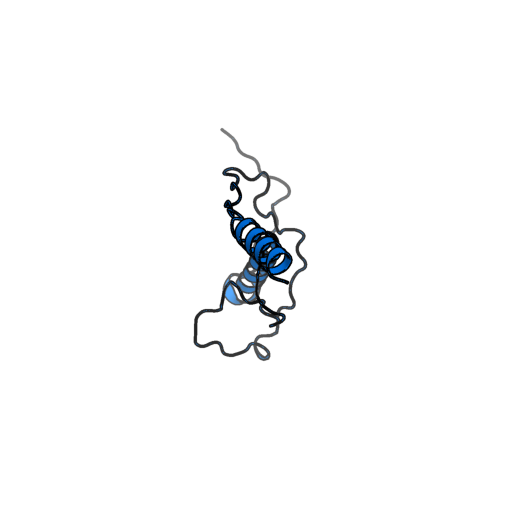0 95.50 79 ALA A CA 1
ATOM 653 C C . ALA A 1 79 ? 0.015 -3.051 1.643 1.00 95.50 79 ALA A C 1
ATOM 655 O O . ALA A 1 79 ? 0.063 -3.325 0.448 1.00 95.50 79 ALA A O 1
ATOM 656 N N . GLU A 1 80 ? -1.133 -3.004 2.329 1.00 96.69 80 GLU A N 1
ATOM 657 C CA . GLU A 1 80 ? -2.461 -3.228 1.739 1.00 96.69 80 GLU A CA 1
ATOM 658 C C . GLU A 1 80 ? -2.776 -2.187 0.651 1.00 96.69 80 GLU A C 1
ATOM 660 O O . GLU A 1 80 ? -3.004 -2.562 -0.494 1.00 96.69 80 GLU A O 1
ATOM 665 N N . ILE A 1 81 ? -2.656 -0.889 0.963 1.00 95.88 81 ILE A N 1
ATOM 666 C CA . ILE A 1 81 ? -2.871 0.206 -0.002 1.00 95.88 81 ILE A CA 1
ATOM 667 C C . ILE A 1 81 ? -1.924 0.085 -1.204 1.00 95.88 81 ILE A C 1
ATOM 669 O O . ILE A 1 81 ? -2.339 0.298 -2.341 1.00 95.88 81 ILE A O 1
ATOM 673 N N . LYS A 1 82 ? -0.646 -0.256 -0.976 1.00 95.31 82 LYS A N 1
ATOM 674 C CA . LYS A 1 82 ? 0.318 -0.473 -2.065 1.00 95.31 82 LYS A CA 1
ATOM 675 C C . LYS A 1 82 ? -0.167 -1.577 -3.007 1.00 95.31 82 LYS A C 1
ATOM 677 O O . LYS A 1 82 ? -0.190 -1.353 -4.212 1.00 95.31 82 LYS A O 1
ATOM 682 N N . ALA A 1 83 ? -0.555 -2.733 -2.465 1.00 95.50 83 ALA A N 1
ATOM 683 C CA . ALA A 1 83 ? -1.031 -3.859 -3.265 1.00 95.50 83 ALA A CA 1
ATOM 684 C C . ALA A 1 83 ? -2.296 -3.500 -4.064 1.00 95.50 83 ALA A C 1
ATOM 686 O O . ALA A 1 83 ? -2.415 -3.878 -5.225 1.00 95.50 83 ALA A O 1
ATOM 687 N N . GLU A 1 84 ? -3.211 -2.728 -3.474 1.00 95.81 84 GLU A N 1
ATOM 688 C CA . GLU A 1 84 ? -4.420 -2.244 -4.149 1.00 95.81 84 GLU A CA 1
ATOM 689 C C . GLU A 1 84 ? -4.093 -1.302 -5.315 1.00 95.81 84 GLU A C 1
ATOM 691 O O . GLU A 1 84 ? -4.590 -1.503 -6.419 1.00 95.81 84 GLU A O 1
ATOM 696 N N . ILE A 1 85 ? -3.229 -0.305 -5.105 1.00 96.00 85 ILE A N 1
ATOM 697 C CA . ILE A 1 85 ? -2.842 0.649 -6.158 1.00 96.00 85 ILE A CA 1
ATOM 698 C C . ILE A 1 85 ? -2.119 -0.068 -7.308 1.00 96.00 85 ILE A C 1
ATOM 700 O O . ILE A 1 85 ? -2.398 0.191 -8.480 1.00 96.00 85 ILE A O 1
ATOM 704 N N . GLU A 1 86 ? -1.211 -0.990 -6.988 1.00 95.75 86 GLU A N 1
ATOM 705 C CA . GLU A 1 86 ? -0.499 -1.789 -7.990 1.00 95.75 86 GLU A CA 1
ATOM 706 C C . GLU A 1 86 ? -1.451 -2.678 -8.794 1.00 95.75 86 GLU A C 1
ATOM 708 O O . GLU A 1 86 ? -1.345 -2.743 -10.017 1.00 95.75 86 GLU A O 1
ATOM 713 N N . HIS A 1 87 ? -2.412 -3.327 -8.136 1.00 96.12 87 HIS A N 1
ATOM 714 C CA . HIS A 1 87 ? -3.329 -4.242 -8.806 1.00 96.12 87 HIS A CA 1
ATOM 715 C C . HIS A 1 87 ? -4.399 -3.525 -9.644 1.0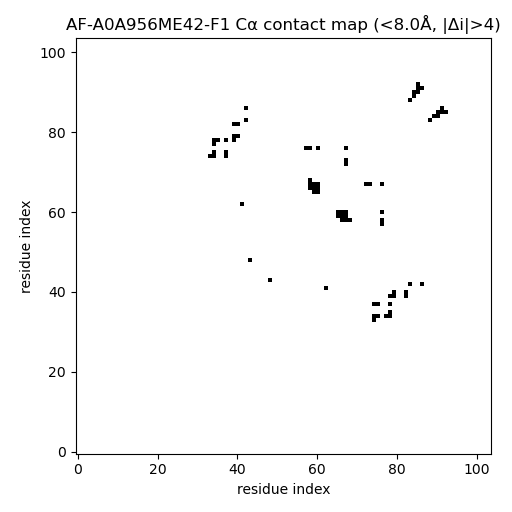0 96.12 87 HIS A C 1
ATOM 717 O O . HIS A 1 87 ? -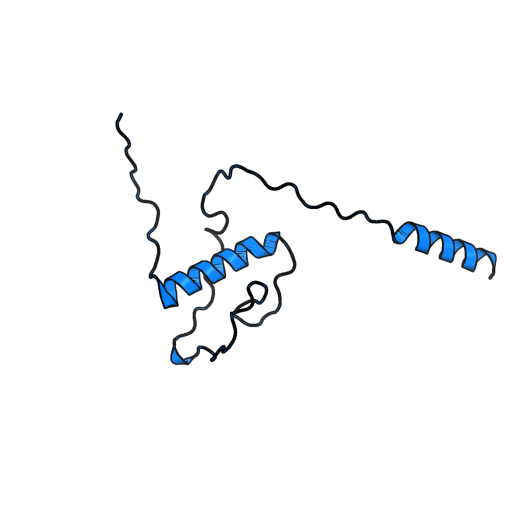4.708 -3.972 -10.748 1.00 96.12 87 HIS A O 1
ATOM 723 N N . TYR A 1 88 ? -4.968 -2.425 -9.141 1.00 95.62 88 TYR A N 1
ATOM 724 C CA . TYR A 1 88 ? -6.116 -1.770 -9.779 1.00 95.62 88 TYR A CA 1
ATOM 725 C C . TYR A 1 88 ? -5.763 -0.580 -10.677 1.00 95.62 88 TYR A C 1
ATOM 727 O O . TYR A 1 88 ? -6.632 -0.143 -11.432 1.00 95.62 88 TYR A O 1
ATOM 735 N N . GLU A 1 89 ? -4.539 -0.042 -10.620 1.00 96.06 89 GLU A N 1
ATOM 736 C CA . GLU A 1 89 ? -4.220 1.209 -11.321 1.00 96.06 89 GLU A CA 1
ATOM 737 C C . GLU A 1 89 ? -2.879 1.192 -12.062 1.00 96.06 89 GLU A C 1
ATOM 739 O O . GLU A 1 89 ? -2.856 1.386 -13.278 1.00 96.06 89 GLU A O 1
ATOM 744 N N . ILE A 1 90 ? -1.763 0.980 -11.359 1.00 97.06 90 ILE A N 1
ATOM 745 C CA . ILE A 1 90 ? -0.431 1.299 -11.910 1.00 97.06 90 ILE A CA 1
ATOM 746 C C . ILE A 1 90 ? 0.381 0.084 -12.380 1.00 97.06 90 ILE A C 1
ATOM 748 O O . ILE A 1 90 ? 1.423 0.261 -13.013 1.00 97.06 90 ILE A O 1
ATOM 752 N N . GLY A 1 91 ? -0.082 -1.136 -12.100 1.00 95.88 91 GLY A N 1
ATOM 753 C CA . GLY A 1 91 ? 0.677 -2.368 -12.315 1.00 95.88 91 GLY A CA 1
ATOM 754 C C . GLY A 1 91 ? 1.660 -2.675 -11.179 1.00 95.88 91 GLY A C 1
ATOM 755 O O . GLY A 1 91 ? 1.935 -1.847 -10.312 1.00 95.88 91 GLY A O 1
ATOM 756 N N . GLU A 1 92 ? 2.197 -3.895 -11.169 1.00 92.75 92 GLU A N 1
ATOM 757 C CA . GLU A 1 92 ? 3.118 -4.349 -10.122 1.00 92.75 92 GLU A CA 1
ATOM 758 C C . GLU A 1 92 ? 4.487 -3.663 -10.233 1.00 92.75 92 GLU A C 1
ATOM 760 O O . GLU A 1 92 ? 5.138 -3.707 -11.282 1.00 92.75 92 GLU A O 1
ATOM 765 N N . ILE A 1 93 ? 4.962 -3.072 -9.130 1.00 88.56 93 ILE A N 1
ATOM 766 C CA . ILE A 1 93 ? 6.348 -2.609 -9.044 1.00 88.56 93 ILE A CA 1
ATOM 767 C C . ILE A 1 93 ? 7.255 -3.847 -9.002 1.00 88.56 93 ILE A C 1
ATOM 769 O O . ILE A 1 93 ? 7.098 -4.689 -8.111 1.00 88.56 93 ILE A O 1
ATOM 773 N N . PRO A 1 94 ? 8.226 -3.974 -9.925 1.00 88.75 94 PRO A N 1
ATOM 774 C CA . PRO A 1 94 ? 9.118 -5.121 -9.947 1.00 88.75 94 PRO A CA 1
ATOM 775 C C . PRO A 1 94 ? 10.023 -5.153 -8.713 1.00 88.75 94 PRO A C 1
ATOM 777 O O . PRO A 1 94 ? 10.358 -4.126 -8.119 1.00 88.75 94 PRO A O 1
ATOM 780 N N . TRP A 1 95 ? 10.477 -6.354 -8.358 1.00 85.75 95 TRP A N 1
ATOM 781 C CA . TRP A 1 95 ? 11.466 -6.530 -7.301 1.00 85.75 95 TRP A CA 1
ATOM 782 C C . TRP A 1 95 ? 12.791 -5.853 -7.645 1.00 85.75 95 TRP A C 1
ATOM 784 O O . TRP A 1 95 ? 13.148 -5.674 -8.813 1.00 85.75 95 TRP A O 1
ATOM 794 N N . ARG A 1 96 ? 13.547 -5.518 -6.595 1.00 84.94 96 ARG A N 1
ATOM 795 C CA . ARG A 1 96 ? 14.913 -5.021 -6.741 1.00 84.94 96 ARG A CA 1
ATOM 796 C C . ARG A 1 96 ? 15.720 -6.005 -7.610 1.00 84.94 96 ARG A C 1
ATOM 798 O O . ARG A 1 96 ? 15.720 -7.194 -7.294 1.00 84.94 96 ARG A O 1
ATOM 805 N N . PRO A 1 97 ? 16.424 -5.533 -8.653 1.00 90.81 97 PRO A N 1
ATOM 806 C CA . PRO A 1 97 ? 17.254 -6.398 -9.483 1.00 90.81 97 PRO A CA 1
ATOM 807 C C . PRO A 1 97 ? 18.460 -6.937 -8.703 1.00 90.81 97 PRO A C 1
ATOM 809 O O . PRO A 1 97 ? 18.967 -6.280 -7.790 1.00 90.81 97 PRO A O 1
ATOM 812 N N . ASP A 1 98 ? 18.970 -8.097 -9.123 1.00 92.75 98 ASP A N 1
ATOM 813 C CA . ASP A 1 98 ? 20.113 -8.771 -8.485 1.00 92.75 98 ASP A CA 1
ATOM 814 C C . ASP A 1 98 ? 21.408 -7.941 -8.525 1.00 92.75 98 ASP A C 1
ATOM 816 O O . ASP A 1 98 ? 22.285 -8.095 -7.675 1.00 92.75 98 ASP A O 1
ATOM 820 N N . SER A 1 99 ? 21.540 -7.048 -9.510 1.00 93.12 99 SER A N 1
ATOM 821 C CA . SER A 1 99 ? 22.725 -6.215 -9.709 1.00 93.12 99 SER A CA 1
ATOM 822 C C . SER A 1 99 ? 22.354 -4.745 -9.875 1.00 93.12 99 SER A C 1
ATOM 824 O O . SER A 1 99 ? 21.486 -4.397 -10.675 1.00 93.12 99 SER A O 1
ATOM 826 N N . ILE A 1 100 ? 23.045 -3.878 -9.128 1.00 91.12 100 ILE A N 1
ATOM 827 C CA . ILE A 1 100 ? 23.004 -2.420 -9.276 1.00 91.12 100 ILE A CA 1
ATOM 828 C C . ILE A 1 100 ? 24.451 -1.927 -9.275 1.00 91.12 100 ILE A C 1
ATOM 830 O O . ILE A 1 100 ? 25.147 -2.067 -8.270 1.00 91.12 100 ILE A O 1
ATOM 834 N N . ILE A 1 101 ? 24.911 -1.378 -10.399 1.00 93.00 101 ILE A N 1
ATOM 835 C CA . ILE A 1 101 ? 26.290 -0.906 -10.588 1.00 93.00 101 ILE A CA 1
ATOM 836 C C . ILE A 1 101 ? 26.261 0.608 -10.792 1.00 93.00 101 ILE A C 1
ATOM 838 O O . ILE A 1 101 ? 25.500 1.106 -11.619 1.00 93.00 101 ILE A O 1
ATOM 842 N N . ALA A 1 102 ? 27.110 1.328 -10.060 1.00 92.88 102 ALA A N 1
ATOM 843 C CA . ALA A 1 102 ? 27.381 2.747 -10.273 1.00 92.88 102 ALA A CA 1
ATOM 844 C C . ALA A 1 102 ? 28.864 2.929 -10.639 1.00 92.88 102 ALA A C 1
ATOM 846 O O . ALA A 1 102 ? 29.725 2.288 -10.037 1.00 92.88 102 ALA A O 1
ATOM 847 N N . ALA A 1 103 ? 29.158 3.788 -11.615 1.00 90.31 103 ALA A N 1
ATOM 848 C CA . ALA A 1 103 ? 30.514 4.179 -12.006 1.00 90.31 103 ALA A CA 1
ATOM 849 C C . ALA A 1 103 ? 30.659 5.704 -11.881 1.00 90.31 103 ALA A C 1
ATOM 851 O O . ALA A 1 103 ? 29.673 6.423 -12.049 1.00 90.31 103 ALA A O 1
ATOM 852 N N . PHE A 1 104 ? 31.862 6.161 -11.534 1.00 82.31 104 PHE A N 1
ATOM 853 C CA . PHE A 1 104 ? 32.204 7.564 -11.278 1.00 82.31 104 PHE A CA 1
ATOM 854 C C . PHE A 1 104 ? 32.823 8.245 -12.501 1.00 82.31 104 PHE A C 1
ATOM 856 O O . PHE A 1 104 ? 33.457 7.534 -13.316 1.00 82.31 104 PHE A O 1
#